Protein AF-A0A965N698-F1 (afdb_monomer_lite)

pLDDT: mean 91.93, std 9.21, range [43.72, 98.62]

Secondary structure (DSSP, 8-state):
--GGGT-HHHHHHHT-HHHHHHHHHHTT-SEEEEEEEE-----TT--------GGGT--BSSS-EEEEE--SS---GGG--EEEETTGGG--TTTT--SSHHHHHHHHHHHHHHTPPEEEE----EEEEEETT-BB-SS--HHHHHHHHHHSTTPPTTSB---TTS-EEEEPPP---

Radius of gyration: 16.91 Å; chains: 1; bounding box: 46×33×42 Å

Structure (mmCIF, N/CA/C/O backbone):
data_AF-A0A965N698-F1
#
_entry.id   AF-A0A965N698-F1
#
loop_
_atom_site.group_PDB
_atom_site.id
_atom_site.type_symbol
_atom_site.label_atom_id
_atom_site.label_alt_id
_atom_site.label_comp_id
_atom_site.label_asym_id
_atom_site.label_entity_id
_atom_site.label_seq_id
_atom_site.pdbx_PDB_ins_code
_atom_site.Cartn_x
_atom_site.Cartn_y
_atom_site.Cartn_z
_atom_site.occupancy
_atom_site.B_iso_or_equiv
_atom_site.auth_seq_id
_atom_site.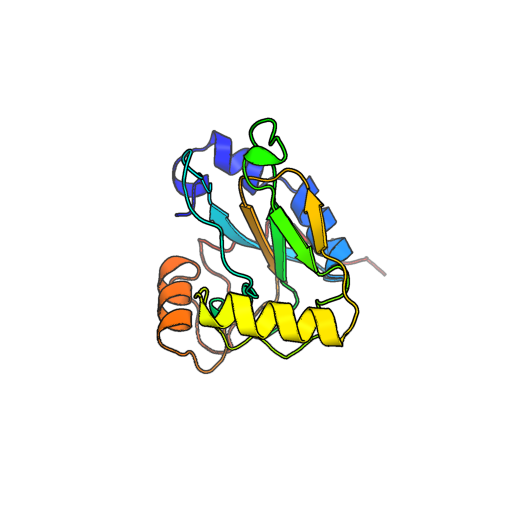auth_comp_id
_atom_site.auth_asym_id
_atom_site.auth_atom_id
_atom_site.pdbx_PDB_model_num
ATOM 1 N N . MET A 1 1 ? -2.919 10.096 -4.585 1.00 85.50 1 MET A N 1
ATOM 2 C CA . MET A 1 1 ? -4.095 10.938 -4.240 1.00 85.50 1 MET A CA 1
ATOM 3 C C . MET A 1 1 ? -5.318 10.039 -4.283 1.00 85.50 1 MET A C 1
ATOM 5 O O . MET A 1 1 ? -5.398 9.278 -5.236 1.00 85.50 1 MET A O 1
ATOM 9 N N . ASN A 1 2 ? -6.240 10.145 -3.320 1.00 94.19 2 ASN A N 1
ATOM 10 C CA . ASN A 1 2 ? -7.499 9.386 -3.307 1.00 94.19 2 ASN A CA 1
ATOM 11 C C . ASN A 1 2 ? -8.440 9.859 -4.418 1.00 94.19 2 ASN A C 1
ATOM 13 O O . ASN A 1 2 ? -9.147 10.853 -4.264 1.00 94.19 2 ASN A O 1
ATOM 17 N N . LEU A 1 3 ? -8.467 9.150 -5.541 1.00 95.31 3 LEU A N 1
ATOM 18 C CA . LEU A 1 3 ? -9.293 9.519 -6.691 1.00 95.31 3 LEU A CA 1
ATOM 19 C C . LEU A 1 3 ? -10.789 9.412 -6.392 1.00 95.31 3 LEU A C 1
ATOM 21 O O . LEU A 1 3 ? -11.587 10.131 -6.999 1.00 95.31 3 LEU A O 1
ATOM 25 N N . TRP A 1 4 ? -11.174 8.554 -5.445 1.00 96.56 4 TRP A N 1
ATOM 26 C CA . TRP A 1 4 ? -12.565 8.422 -5.019 1.00 96.56 4 TRP A CA 1
ATOM 27 C C . TRP A 1 4 ? -13.146 9.734 -4.463 1.00 96.56 4 TRP A C 1
ATOM 29 O O . TRP A 1 4 ? -14.338 9.985 -4.643 1.00 96.56 4 TRP A O 1
ATOM 39 N N . GLU A 1 5 ? -12.319 10.594 -3.851 1.00 96.38 5 GLU A N 1
ATOM 40 C CA . GLU A 1 5 ? -12.741 11.895 -3.304 1.00 96.38 5 GLU A CA 1
ATOM 41 C C . GLU A 1 5 ? -13.015 12.932 -4.407 1.00 96.38 5 GLU A C 1
ATOM 43 O O . GLU A 1 5 ? -13.710 13.920 -4.176 1.00 96.38 5 GLU A O 1
ATOM 48 N N . HIS A 1 6 ? -12.499 12.702 -5.617 1.00 96.62 6 HIS A N 1
ATOM 49 C CA . HIS A 1 6 ? -12.550 13.656 -6.729 1.00 96.62 6 HIS A CA 1
ATOM 50 C C . HIS A 1 6 ? -13.518 13.252 -7.844 1.00 96.62 6 HIS A C 1
ATOM 52 O O . HI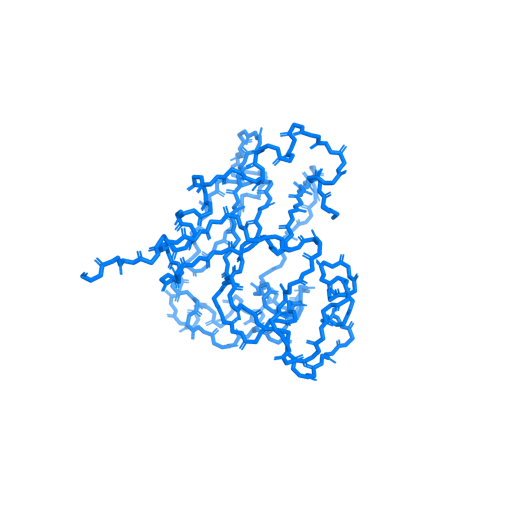S A 1 6 ? -13.810 14.052 -8.731 1.00 96.62 6 HIS A O 1
ATOM 58 N N . SER A 1 7 ? -14.030 12.021 -7.827 1.00 97.06 7 SER A N 1
ATOM 59 C CA . SER A 1 7 ? -14.952 11.534 -8.848 1.00 97.06 7 SER A CA 1
ATOM 60 C C . SER A 1 7 ? -15.960 10.565 -8.258 1.00 97.06 7 SER A C 1
ATOM 62 O O . SER A 1 7 ? -15.614 9.459 -7.853 1.00 97.06 7 SER A O 1
ATOM 64 N N . ALA A 1 8 ? -17.242 10.931 -8.306 1.00 96.31 8 ALA A N 1
ATOM 65 C CA . ALA A 1 8 ? -18.327 10.046 -7.887 1.00 96.31 8 ALA A CA 1
ATOM 66 C C . ALA A 1 8 ? -18.359 8.735 -8.694 1.00 96.31 8 ALA A C 1
ATOM 68 O O . ALA A 1 8 ? -18.771 7.698 -8.178 1.00 96.31 8 ALA A O 1
ATOM 69 N N . PHE A 1 9 ? -17.917 8.764 -9.956 1.00 96.19 9 PHE A N 1
ATOM 70 C CA . PHE A 1 9 ? -17.783 7.559 -10.773 1.00 96.19 9 PHE A CA 1
ATOM 71 C C . PHE A 1 9 ? -16.714 6.617 -10.203 1.00 96.19 9 PHE A C 1
ATOM 73 O O . PHE A 1 9 ? -16.999 5.441 -9.981 1.00 96.19 9 PHE A O 1
ATOM 80 N N . VAL A 1 10 ? -15.523 7.143 -9.894 1.00 95.31 10 VAL A N 1
ATOM 81 C CA . VAL A 1 10 ? -14.445 6.364 -9.261 1.00 95.31 10 VAL A CA 1
ATOM 82 C C . VAL A 1 10 ? -14.857 5.907 -7.864 1.00 95.31 10 VAL A C 1
ATOM 84 O O . VAL A 1 10 ? -14.634 4.753 -7.513 1.00 95.31 10 VAL A O 1
ATOM 87 N N . GLY A 1 11 ? -15.535 6.763 -7.098 1.00 96.38 11 GLY A N 1
ATOM 88 C CA . GLY A 1 11 ? -16.058 6.436 -5.775 1.00 96.38 11 GLY A CA 1
ATOM 89 C C . GLY A 1 11 ? -16.990 5.229 -5.787 1.00 96.38 11 GLY A C 1
ATOM 90 O O . GLY A 1 11 ? -16.800 4.317 -4.990 1.00 96.38 11 GLY A O 1
ATOM 91 N N . ARG A 1 12 ? -17.932 5.139 -6.737 1.00 95.56 12 ARG A N 1
ATOM 92 C CA . ARG A 1 12 ? -18.796 3.948 -6.862 1.00 95.56 12 ARG A CA 1
ATOM 93 C C . ARG A 1 12 ? -18.006 2.662 -7.093 1.00 95.56 12 ARG A C 1
ATOM 95 O O . ARG A 1 12 ? -18.399 1.612 -6.595 1.00 95.56 12 ARG A O 1
ATOM 102 N N . PHE A 1 13 ? -16.919 2.742 -7.855 1.00 94.75 13 PHE A N 1
ATOM 103 C CA . PHE A 1 13 ? -16.062 1.597 -8.131 1.00 94.75 13 PHE A CA 1
ATOM 104 C C . PHE A 1 13 ? -15.225 1.196 -6.907 1.00 94.75 13 PHE A C 1
ATOM 106 O O . PHE A 1 13 ? -15.256 0.038 -6.500 1.00 94.75 13 PHE A O 1
ATOM 113 N N . VAL A 1 14 ? -14.529 2.155 -6.286 1.00 96.38 14 VAL A N 1
ATOM 114 C CA . VAL A 1 14 ? -13.660 1.935 -5.114 1.00 96.38 14 VAL A CA 1
ATOM 115 C C . VAL A 1 14 ? -14.450 1.429 -3.904 1.00 96.38 14 VAL A C 1
ATOM 117 O O . VAL A 1 14 ? -14.000 0.522 -3.206 1.00 96.38 14 VAL A O 1
ATOM 120 N N . MET A 1 15 ? -15.655 1.968 -3.694 1.00 96.50 15 MET A N 1
ATOM 121 C CA . MET A 1 15 ? -16.553 1.582 -2.599 1.00 96.50 15 MET A CA 1
ATOM 122 C C . MET A 1 15 ? -17.366 0.309 -2.907 1.00 96.50 15 MET A C 1
ATOM 124 O O . MET A 1 15 ? -18.224 -0.094 -2.122 1.00 96.50 15 MET A O 1
ATOM 128 N N . GLY A 1 16 ? -17.134 -0.334 -4.056 1.00 96.00 16 GLY A N 1
ATOM 129 C CA . GLY A 1 16 ? -17.818 -1.562 -4.441 1.00 96.00 16 GLY A CA 1
ATOM 130 C C . GLY A 1 16 ? -17.438 -2.746 -3.547 1.00 96.00 16 GLY A C 1
ATOM 131 O O . GLY A 1 16 ? -16.268 -3.090 -3.397 1.00 96.00 16 GLY A O 1
ATOM 132 N N . GLN A 1 17 ? -18.437 -3.450 -3.011 1.00 96.75 17 GLN A N 1
ATOM 133 C CA . GLN A 1 17 ? -18.203 -4.533 -2.045 1.00 96.75 17 GLN A CA 1
ATOM 134 C C . GLN A 1 17 ? -17.627 -5.820 -2.650 1.00 96.75 17 GLN A C 1
ATOM 136 O O . GLN A 1 17 ? -17.131 -6.671 -1.918 1.00 96.75 17 GLN A O 1
ATOM 141 N N . ARG A 1 18 ? -17.683 -6.001 -3.977 1.00 96.88 18 ARG A N 1
ATOM 142 C CA . ARG A 1 18 ? -17.215 -7.240 -4.620 1.00 96.88 18 ARG A CA 1
ATOM 143 C C . ARG A 1 18 ? -15.723 -7.475 -4.383 1.00 96.88 18 ARG A C 1
ATOM 145 O O . ARG A 1 18 ? -15.351 -8.578 -3.998 1.00 96.88 18 ARG A O 1
ATOM 152 N N . LEU A 1 19 ? -14.896 -6.454 -4.614 1.00 96.38 19 LEU A N 1
ATOM 153 C CA . LEU A 1 19 ? -13.450 -6.540 -4.395 1.00 96.38 19 LEU A CA 1
ATOM 154 C C . LEU A 1 19 ? -13.119 -6.551 -2.905 1.00 96.38 19 LEU A C 1
ATOM 156 O O . LEU A 1 19 ? -12.296 -7.353 -2.486 1.00 96.38 19 LEU A O 1
ATOM 160 N N . ALA A 1 20 ? -13.814 -5.740 -2.103 1.00 97.69 20 ALA A N 1
ATOM 161 C CA . ALA A 1 20 ? -13.632 -5.713 -0.654 1.00 97.69 20 ALA A CA 1
ATOM 162 C C . ALA A 1 20 ? -13.922 -7.073 0.007 1.00 97.69 20 ALA A C 1
ATOM 164 O O . ALA A 1 20 ? -13.173 -7.505 0.876 1.00 97.69 20 ALA A O 1
ATOM 165 N N . ARG A 1 21 ? -14.959 -7.794 -0.438 1.00 97.88 21 ARG A N 1
ATOM 166 C CA . ARG A 1 21 ? -15.240 -9.154 0.040 1.00 97.88 21 ARG A CA 1
ATOM 167 C C . ARG A 1 21 ? -14.128 -10.132 -0.336 1.00 97.88 21 ARG A C 1
ATOM 169 O O . ARG A 1 21 ? -13.668 -10.863 0.526 1.00 97.88 21 ARG A O 1
ATOM 176 N N . ILE A 1 22 ? -13.676 -10.117 -1.594 1.00 98.00 22 ILE A N 1
ATOM 177 C CA . ILE A 1 22 ? -12.559 -10.968 -2.042 1.00 98.00 22 ILE A CA 1
ATOM 178 C C . ILE A 1 22 ? -11.299 -10.665 -1.221 1.00 98.00 22 ILE A C 1
ATOM 180 O O . ILE A 1 22 ? -10.634 -11.586 -0.764 1.00 98.00 22 ILE A O 1
ATOM 184 N N . ALA A 1 23 ? -10.999 -9.384 -0.992 1.00 97.94 23 ALA A N 1
ATOM 185 C CA . ALA A 1 23 ? -9.887 -8.952 -0.155 1.00 97.94 23 ALA A CA 1
ATOM 186 C C . ALA A 1 23 ? -10.015 -9.480 1.280 1.00 97.94 23 ALA A C 1
ATOM 188 O O . ALA A 1 23 ? -9.053 -10.024 1.809 1.00 97.94 23 ALA A O 1
ATOM 189 N N . ALA A 1 24 ? -11.196 -9.376 1.892 1.00 98.06 24 ALA A N 1
ATOM 190 C CA . ALA A 1 24 ? -11.432 -9.890 3.237 1.00 98.06 24 ALA A CA 1
ATOM 191 C C . ALA A 1 24 ? -11.306 -11.420 3.325 1.00 98.06 24 ALA A C 1
ATOM 193 O O . ALA A 1 24 ? -10.788 -11.932 4.315 1.00 98.06 24 ALA A O 1
ATOM 194 N N . ASP A 1 25 ? -11.753 -12.144 2.296 1.00 97.94 25 ASP A N 1
ATOM 195 C CA . ASP A 1 25 ? -11.606 -13.597 2.210 1.00 97.94 25 ASP A CA 1
ATOM 196 C C . ASP A 1 25 ? -10.126 -13.998 2.064 1.00 97.94 25 ASP A C 1
ATOM 198 O O . ASP A 1 25 ? -9.664 -14.852 2.813 1.00 97.94 25 ASP A O 1
ATOM 202 N N . LEU A 1 26 ? -9.365 -13.341 1.177 1.00 97.38 26 LEU A N 1
ATOM 203 C CA . LEU A 1 26 ? -7.928 -13.596 0.975 1.00 97.38 26 LEU A CA 1
ATOM 204 C C . LEU A 1 26 ? -7.073 -13.231 2.195 1.00 97.38 26 LEU A C 1
ATOM 206 O O . LEU A 1 26 ? -6.086 -13.901 2.480 1.00 97.38 26 LEU A O 1
ATOM 210 N N . LEU A 1 27 ? -7.442 -12.162 2.902 1.00 97.00 27 LEU A N 1
ATOM 211 C CA . LEU A 1 27 ? -6.785 -11.744 4.139 1.00 97.00 27 LEU A CA 1
ATOM 212 C C . LEU A 1 27 ? -7.236 -12.557 5.356 1.00 97.00 27 LEU A C 1
ATOM 214 O O . LEU A 1 27 ? -6.639 -12.404 6.420 1.00 97.00 27 LEU A O 1
ATOM 218 N N . GLU A 1 28 ? -8.271 -13.390 5.220 1.00 96.94 28 GLU A N 1
ATOM 219 C CA . GLU A 1 28 ? -8.882 -14.170 6.304 1.00 96.94 28 GLU A CA 1
ATOM 220 C C . GLU A 1 28 ? -9.394 -13.307 7.474 1.00 96.94 28 GLU A C 1
ATOM 222 O O . GLU A 1 28 ? -9.423 -13.729 8.629 1.00 96.94 28 GLU A O 1
ATOM 227 N N . VAL A 1 29 ? -9.847 -12.087 7.179 1.00 97.50 29 VAL A N 1
ATOM 228 C CA . VAL A 1 29 ? -10.362 -11.129 8.172 1.00 97.50 29 VAL A CA 1
ATOM 229 C C . VAL A 1 29 ? -11.884 -11.044 8.120 1.00 97.50 29 VAL A C 1
ATOM 231 O O . VAL A 1 29 ? -12.529 -11.493 7.170 1.00 97.50 29 VAL A O 1
ATOM 234 N N . ARG A 1 30 ? -12.508 -10.478 9.159 1.00 97.00 30 ARG A N 1
ATOM 235 C CA . ARG A 1 30 ? -13.978 -10.341 9.226 1.00 97.00 30 ARG A CA 1
ATOM 236 C C . ARG A 1 30 ? -14.513 -9.197 8.373 1.00 97.00 30 ARG A C 1
ATOM 238 O O . ARG A 1 30 ? -15.697 -9.192 8.052 1.00 97.00 30 ARG A O 1
ATOM 245 N N . GLY A 1 31 ? -13.670 -8.238 8.025 1.00 98.06 31 GLY A N 1
ATOM 246 C CA . GLY A 1 31 ? -14.032 -7.095 7.211 1.00 98.06 31 GLY A CA 1
ATOM 247 C C . GLY A 1 31 ? -12.800 -6.307 6.814 1.00 98.06 31 GLY A C 1
ATOM 248 O O . GLY A 1 31 ? -11.730 -6.485 7.388 1.00 98.06 31 GLY A O 1
ATOM 249 N N . VAL A 1 32 ? -12.967 -5.435 5.831 1.00 98.62 32 VAL A N 1
ATOM 250 C CA . VAL A 1 32 ? -11.906 -4.552 5.358 1.00 98.62 32 VAL A CA 1
ATOM 251 C C . VAL A 1 32 ? -12.401 -3.121 5.239 1.00 98.62 32 VAL A C 1
ATOM 253 O O . VAL A 1 32 ? -13.562 -2.852 4.903 1.00 98.62 32 VAL A O 1
ATOM 256 N N . ARG A 1 33 ? -11.481 -2.193 5.474 1.00 98.00 33 ARG A N 1
ATOM 257 C CA . ARG A 1 33 ? -11.633 -0.766 5.198 1.00 98.00 33 ARG A CA 1
ATOM 258 C C . ARG A 1 33 ? -10.719 -0.350 4.052 1.00 98.00 33 ARG A C 1
ATOM 260 O O . ARG A 1 33 ? -9.731 -1.018 3.747 1.00 98.00 33 ARG A O 1
ATOM 267 N N . LEU A 1 34 ? -11.058 0.761 3.410 1.00 98.38 34 LEU A N 1
ATOM 268 C CA . LEU A 1 34 ? -10.180 1.385 2.424 1.00 98.38 34 LEU A CA 1
ATOM 269 C C . LEU A 1 34 ? -8.951 1.970 3.138 1.00 98.38 34 LEU A C 1
ATOM 271 O O . LEU A 1 34 ? -9.099 2.737 4.086 1.00 98.38 34 LEU A O 1
ATOM 275 N N . TYR A 1 35 ? -7.745 1.646 2.679 1.00 97.94 35 TYR A N 1
ATOM 276 C CA . TYR A 1 35 ? -6.540 2.373 3.078 1.00 97.94 35 TYR A CA 1
ATOM 277 C C . TYR A 1 35 ? -6.372 3.613 2.192 1.00 97.94 35 TYR A C 1
ATOM 279 O O . TYR A 1 35 ? -6.523 4.735 2.668 1.00 97.94 35 TYR A O 1
ATOM 287 N N . HIS A 1 36 ? -6.180 3.422 0.886 1.00 96.19 36 HIS A N 1
ATOM 288 C CA . HIS A 1 36 ? -6.282 4.490 -0.108 1.00 96.19 36 HIS A CA 1
ATOM 289 C C . HIS A 1 36 ? -6.494 3.911 -1.514 1.00 96.19 36 HIS A C 1
ATOM 291 O O . HIS A 1 36 ? -6.383 2.702 -1.740 1.00 96.19 36 HIS A O 1
ATOM 297 N N . ASP A 1 37 ? -6.787 4.778 -2.482 1.00 96.38 37 ASP A N 1
ATOM 298 C CA . ASP A 1 37 ? -6.811 4.423 -3.901 1.00 96.38 37 ASP A CA 1
ATOM 299 C C . ASP A 1 37 ? -5.938 5.381 -4.718 1.00 96.38 37 ASP A C 1
ATOM 301 O O . ASP A 1 37 ? -5.747 6.535 -4.335 1.00 96.38 37 ASP A O 1
ATOM 305 N N . GLN A 1 38 ? -5.372 4.903 -5.826 1.00 92.69 38 GLN A N 1
ATOM 306 C CA . GLN A 1 38 ? -4.647 5.755 -6.770 1.00 92.69 38 GLN A CA 1
ATOM 307 C C . GLN A 1 38 ? -4.635 5.163 -8.182 1.00 92.69 38 GLN A C 1
ATOM 309 O O . GLN A 1 38 ? -4.816 3.960 -8.385 1.00 92.69 38 GLN A O 1
ATOM 314 N N . SER A 1 39 ? -4.397 6.025 -9.168 1.00 89.81 39 SER A N 1
ATOM 315 C CA . SER A 1 39 ? -3.995 5.608 -10.510 1.00 89.81 39 SER A CA 1
ATOM 316 C C . SER A 1 39 ? -2.507 5.848 -10.668 1.00 89.81 39 SER A C 1
ATOM 318 O O . SER A 1 39 ? -1.989 6.879 -10.243 1.00 89.81 39 SER A O 1
ATOM 320 N N . LEU A 1 40 ? -1.846 4.888 -11.297 1.00 87.19 40 LEU A N 1
ATOM 321 C CA . LEU A 1 40 ? -0.432 4.938 -11.615 1.00 87.19 40 LEU A CA 1
ATOM 322 C C . LEU A 1 40 ? -0.307 4.878 -13.130 1.00 87.19 40 LEU A C 1
ATOM 324 O O . LEU A 1 40 ? -0.977 4.068 -13.772 1.00 87.19 40 LEU A O 1
ATOM 328 N N . TYR A 1 41 ? 0.515 5.767 -13.672 1.00 82.94 41 TYR A N 1
ATOM 329 C CA . TYR A 1 41 ? 0.770 5.899 -15.098 1.00 82.94 41 TYR A CA 1
ATOM 330 C C . TYR A 1 41 ? 2.271 5.790 -15.313 1.00 82.94 41 TYR A C 1
ATOM 332 O O . TYR A 1 41 ? 3.051 6.375 -14.560 1.00 82.94 41 TYR A O 1
ATOM 340 N N . LYS A 1 42 ? 2.662 5.025 -16.328 1.00 79.44 42 LYS A N 1
ATOM 341 C CA . LYS A 1 42 ? 4.051 4.869 -16.732 1.00 79.44 42 LYS A CA 1
ATOM 342 C C . LYS A 1 42 ? 4.174 5.335 -18.171 1.00 79.44 42 LYS A C 1
ATOM 344 O O . LYS A 1 42 ? 3.590 4.731 -19.066 1.00 79.44 42 LYS A O 1
ATOM 349 N N . GLU A 1 43 ? 4.900 6.426 -18.367 1.00 80.44 43 GLU A N 1
ATOM 350 C CA . GLU A 1 43 ? 5.151 6.954 -19.704 1.00 80.44 43 GLU A CA 1
ATOM 351 C C . GLU A 1 43 ? 6.120 6.046 -20.478 1.00 80.44 43 GLU A C 1
ATOM 353 O O . GLU A 1 43 ? 6.971 5.385 -19.863 1.00 80.44 43 GLU A O 1
ATOM 358 N N . PRO A 1 44 ? 6.038 6.015 -21.821 1.00 78.31 44 PRO A N 1
ATOM 359 C CA . PRO A 1 44 ? 7.030 5.343 -22.650 1.00 78.31 44 PRO A CA 1
ATOM 360 C C . PRO A 1 44 ? 8.453 5.800 -22.302 1.00 78.31 44 PRO A C 1
ATOM 362 O O . PRO A 1 44 ? 8.728 6.994 -22.203 1.00 78.31 44 PRO A O 1
ATOM 365 N N . GLY A 1 45 ? 9.365 4.846 -22.105 1.00 77.69 45 GLY A N 1
ATOM 366 C CA . GLY A 1 45 ? 10.742 5.130 -21.682 1.00 77.69 45 GLY A CA 1
ATOM 367 C C . GLY A 1 45 ? 10.916 5.395 -20.180 1.00 77.69 45 GLY A C 1
ATOM 368 O O . GLY A 1 45 ? 12.043 5.594 -19.732 1.00 77.69 45 GLY A O 1
ATOM 369 N N . GLY A 1 46 ? 9.841 5.355 -19.385 1.00 74.88 46 GLY A N 1
ATOM 370 C CA . GLY A 1 46 ? 9.936 5.329 -17.929 1.00 74.88 46 GLY A CA 1
ATOM 371 C C . GLY A 1 46 ? 10.682 4.077 -17.456 1.00 74.88 46 GLY A C 1
ATOM 372 O O . GLY A 1 46 ? 10.370 2.964 -17.887 1.00 74.88 46 GLY A O 1
ATOM 373 N N . GLY A 1 47 ? 11.668 4.257 -16.573 1.00 82.81 47 GLY A N 1
ATOM 374 C CA . GLY A 1 47 ? 12.460 3.166 -15.997 1.00 82.81 47 GLY A CA 1
ATOM 375 C C . GLY A 1 47 ? 11.618 2.146 -15.222 1.00 82.81 47 GLY A C 1
ATOM 376 O O . GLY A 1 47 ? 10.399 2.263 -15.103 1.00 82.81 47 GLY A O 1
ATOM 377 N N . ILE A 1 48 ? 12.248 1.097 -14.700 1.00 87.44 48 ILE A N 1
ATOM 378 C CA . ILE A 1 48 ? 11.541 0.116 -13.865 1.00 87.44 48 ILE A CA 1
ATOM 379 C C . ILE A 1 48 ? 11.029 0.757 -12.567 1.00 87.44 48 ILE A C 1
ATOM 381 O O . ILE A 1 48 ? 11.529 1.794 -12.137 1.00 87.44 48 ILE A O 1
ATOM 385 N N . THR A 1 49 ? 10.049 0.119 -11.931 1.00 90.44 49 THR A N 1
ATOM 386 C CA . THR A 1 49 ? 9.797 0.332 -10.504 1.00 90.44 49 THR A CA 1
ATOM 387 C C . THR A 1 49 ? 10.654 -0.690 -9.756 1.00 90.44 49 THR A C 1
ATOM 389 O O . THR A 1 49 ? 10.377 -1.878 -9.913 1.00 90.44 49 THR A O 1
ATOM 392 N N . PRO A 1 50 ? 11.693 -0.268 -9.006 1.00 94.69 50 PRO A N 1
ATOM 393 C CA . PRO A 1 50 ? 12.554 -1.177 -8.251 1.00 94.69 50 PRO A CA 1
ATOM 394 C C . PRO A 1 50 ? 11.786 -2.153 -7.362 1.00 94.69 50 PRO A C 1
ATOM 396 O O . PRO A 1 50 ? 10.733 -1.800 -6.821 1.00 94.69 50 PRO A O 1
ATOM 399 N N . ALA A 1 51 ? 12.339 -3.346 -7.146 1.00 95.56 51 ALA A N 1
ATOM 400 C CA . ALA A 1 51 ? 11.824 -4.314 -6.188 1.00 95.56 51 ALA A CA 1
ATOM 401 C C . ALA A 1 51 ? 11.666 -3.673 -4.798 1.00 95.56 51 ALA A C 1
ATOM 403 O O . ALA A 1 51 ? 12.558 -2.973 -4.308 1.00 95.56 51 ALA A O 1
ATOM 404 N N . HIS A 1 52 ? 10.513 -3.898 -4.171 1.00 96.19 52 HIS A N 1
ATOM 405 C CA . HIS A 1 52 ? 10.156 -3.344 -2.866 1.00 96.19 52 HIS A CA 1
ATOM 406 C C . HIS A 1 52 ? 9.045 -4.168 -2.207 1.00 96.19 52 HIS A C 1
ATOM 408 O O . HIS A 1 52 ? 8.433 -5.035 -2.832 1.00 96.19 52 HIS A O 1
ATOM 414 N N . ALA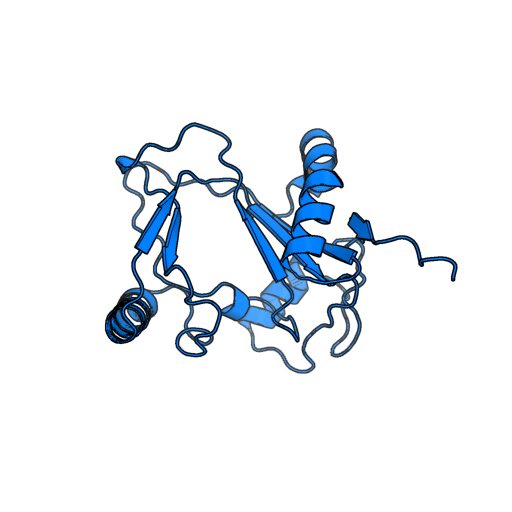 A 1 53 ? 8.778 -3.866 -0.938 1.00 95.06 53 ALA A N 1
ATOM 415 C CA . ALA A 1 53 ? 7.569 -4.279 -0.241 1.00 95.06 53 ALA A CA 1
ATOM 416 C C . ALA A 1 53 ? 6.832 -3.025 0.242 1.00 95.06 53 ALA A C 1
ATOM 418 O O . ALA A 1 53 ? 7.422 -2.203 0.945 1.00 95.06 53 ALA A O 1
ATOM 419 N N . ASP A 1 54 ? 5.549 -2.897 -0.101 1.00 93.94 54 ASP A N 1
ATOM 420 C CA . ASP A 1 54 ? 4.759 -1.693 0.195 1.00 93.94 54 ASP A CA 1
ATOM 421 C C . ASP A 1 54 ? 4.756 -1.315 1.691 1.00 93.94 54 ASP A C 1
ATOM 423 O O . ASP A 1 54 ? 4.739 -0.134 2.041 1.00 93.94 54 ASP A O 1
ATOM 427 N N . GLN A 1 55 ? 4.843 -2.309 2.587 1.00 92.06 55 GLN A N 1
ATOM 428 C CA . GLN A 1 55 ? 4.828 -2.110 4.042 1.00 92.06 55 GLN A CA 1
ATOM 429 C C . GLN A 1 55 ? 5.915 -1.146 4.543 1.00 92.06 55 GLN A C 1
ATOM 431 O O . GLN A 1 55 ? 5.740 -0.540 5.597 1.00 92.06 55 GLN A O 1
ATOM 436 N N . TYR A 1 56 ? 7.013 -0.965 3.801 1.00 93.56 56 TYR A N 1
ATOM 437 C CA . TYR A 1 56 ? 8.033 0.025 4.150 1.00 93.56 56 TYR A CA 1
ATOM 438 C C . TYR A 1 56 ? 7.436 1.423 4.404 1.00 93.56 56 TYR A C 1
ATOM 440 O O . TYR A 1 56 ? 7.876 2.141 5.305 1.00 93.56 56 TYR A O 1
ATOM 448 N N . TYR A 1 57 ? 6.414 1.788 3.625 1.00 94.56 57 TYR A N 1
ATOM 449 C CA . TYR A 1 57 ? 5.754 3.091 3.677 1.00 94.56 57 TYR A CA 1
ATOM 450 C C . TYR A 1 57 ? 4.579 3.119 4.656 1.00 94.56 57 TYR A C 1
ATOM 452 O O . TYR A 1 57 ? 4.316 4.136 5.297 1.00 94.56 57 TYR A O 1
ATOM 460 N N . TRP A 1 58 ? 3.875 1.999 4.797 1.00 95.44 58 TRP A N 1
ATOM 461 C CA . TRP A 1 58 ? 2.591 1.974 5.481 1.00 95.44 58 TRP A CA 1
ATOM 462 C C . TRP A 1 58 ? 2.729 2.005 7.016 1.00 95.44 58 TRP A C 1
ATOM 464 O O . TRP A 1 58 ? 3.468 1.204 7.590 1.00 95.44 58 TRP A O 1
ATOM 474 N N . PRO A 1 59 ? 1.974 2.867 7.724 1.00 96.31 59 PRO A N 1
ATOM 475 C CA . PRO A 1 59 ? 2.024 2.997 9.181 1.00 96.31 59 PRO A CA 1
ATOM 476 C C . PRO A 1 59 ? 1.132 1.961 9.903 1.00 96.31 59 PRO A C 1
ATOM 478 O O . PRO A 1 59 ? 0.437 2.296 10.865 1.00 96.31 59 PRO A O 1
ATOM 481 N N . LEU A 1 60 ? 1.094 0.720 9.411 1.00 97.25 60 LEU A N 1
ATOM 482 C CA . LEU A 1 60 ? 0.131 -0.321 9.800 1.00 97.25 60 LEU A CA 1
ATOM 483 C C . LEU A 1 60 ? 0.776 -1.360 10.725 1.00 97.25 60 LEU A C 1
ATOM 485 O O . LEU A 1 60 ? 1.908 -1.781 10.494 1.00 97.25 60 LEU A O 1
ATOM 489 N N . ASP A 1 61 ? 0.065 -1.778 11.773 1.00 95.94 61 ASP A N 1
ATOM 490 C CA . ASP A 1 61 ? 0.618 -2.637 12.830 1.00 95.94 61 ASP A CA 1
ATOM 491 C C . ASP A 1 61 ? 0.546 -4.149 12.548 1.00 95.94 61 ASP A C 1
ATOM 493 O O . ASP A 1 61 ? 1.064 -4.947 13.330 1.00 95.94 61 ASP A O 1
ATOM 497 N N . SER A 1 62 ? -0.043 -4.551 11.421 1.00 95.38 62 SER A N 1
ATOM 498 C CA . SER A 1 62 ? -0.078 -5.941 10.965 1.00 95.38 62 SER A CA 1
ATOM 499 C C . SER A 1 62 ? 0.070 -6.059 9.446 1.00 95.38 62 SER A C 1
ATOM 501 O O . SER A 1 62 ? 0.013 -5.078 8.703 1.00 95.38 62 SER A O 1
ATOM 503 N N . ASP A 1 63 ? 0.247 -7.289 8.971 1.00 93.81 63 ASP A N 1
ATOM 504 C CA . ASP A 1 63 ? 0.338 -7.634 7.552 1.00 93.81 63 ASP A CA 1
ATOM 505 C C . ASP A 1 63 ? -1.028 -7.880 6.890 1.00 93.81 63 ASP A C 1
ATOM 507 O O . ASP A 1 63 ? -1.082 -8.239 5.714 1.00 93.81 63 ASP A O 1
ATOM 511 N N . ARG A 1 64 ? -2.141 -7.656 7.606 1.00 97.12 64 ARG A N 1
ATOM 512 C CA . ARG A 1 64 ? -3.509 -7.839 7.096 1.00 97.12 64 ARG A CA 1
ATOM 513 C C . ARG A 1 64 ? -3.936 -6.678 6.194 1.00 97.12 64 ARG A C 1
ATOM 515 O O . ARG A 1 64 ? -4.887 -5.950 6.476 1.00 97.12 64 ARG A O 1
ATOM 522 N N . THR A 1 65 ? -3.197 -6.513 5.101 1.00 96.75 65 THR A N 1
ATOM 523 C CA . THR A 1 65 ? -3.354 -5.467 4.087 1.00 96.75 65 THR A CA 1
ATOM 524 C C . THR A 1 65 ? -3.134 -6.066 2.702 1.00 96.75 65 THR A C 1
ATOM 526 O O . THR A 1 65 ? -2.268 -6.919 2.522 1.00 96.75 65 THR A O 1
ATOM 529 N N . ILE A 1 66 ? -3.917 -5.641 1.712 1.00 96.31 66 ILE A N 1
ATOM 530 C CA . ILE A 1 66 ? -3.829 -6.152 0.343 1.00 96.31 66 ILE A CA 1
ATOM 531 C C . ILE A 1 66 ? -4.016 -5.033 -0.680 1.00 96.31 66 ILE A C 1
ATOM 533 O O . ILE A 1 66 ? -4.921 -4.203 -0.564 1.00 96.31 66 ILE A O 1
ATOM 537 N N . THR A 1 67 ? -3.180 -5.050 -1.716 1.00 95.06 67 THR A N 1
ATOM 538 C CA . THR A 1 67 ? -3.281 -4.151 -2.869 1.00 95.06 67 THR A CA 1
ATOM 539 C C . THR A 1 67 ? -3.951 -4.879 -4.032 1.00 95.06 67 THR A C 1
ATOM 541 O O . THR A 1 67 ? -3.480 -5.917 -4.490 1.00 95.06 67 THR A O 1
ATOM 544 N N . VAL A 1 68 ? -5.039 -4.314 -4.547 1.00 93.81 68 VAL A N 1
ATOM 545 C CA . VAL A 1 68 ? -5.728 -4.781 -5.754 1.00 93.81 68 VAL A CA 1
ATOM 546 C C . VAL A 1 68 ? -5.277 -3.931 -6.938 1.00 93.81 68 VAL A C 1
ATOM 548 O O . VAL A 1 68 ? -5.566 -2.736 -6.970 1.00 93.81 68 VAL A O 1
ATOM 551 N N . TRP A 1 69 ? -4.609 -4.547 -7.914 1.00 91.44 69 TRP A N 1
ATOM 552 C CA . TRP A 1 69 ? -4.193 -3.925 -9.177 1.00 91.44 69 TRP A CA 1
ATOM 553 C C . TRP A 1 69 ? -5.185 -4.260 -10.302 1.00 91.44 69 TRP A C 1
ATOM 555 O O . TRP A 1 69 ? -5.504 -5.428 -10.514 1.00 91.44 69 TRP A O 1
ATOM 565 N N . ILE A 1 70 ? -5.711 -3.252 -11.009 1.00 90.19 70 ILE A N 1
ATOM 566 C CA . ILE A 1 70 ? -6.835 -3.381 -11.959 1.00 90.19 70 ILE A CA 1
ATOM 567 C C . ILE A 1 70 ? -6.558 -2.648 -13.282 1.00 90.19 70 ILE A C 1
ATOM 569 O O . ILE A 1 70 ? -6.907 -1.466 -13.415 1.00 90.19 70 ILE A O 1
ATOM 573 N N . PRO A 1 71 ? -5.946 -3.308 -14.279 1.00 87.88 71 PRO A N 1
ATOM 574 C CA . PRO A 1 71 ? -5.546 -2.644 -15.513 1.00 87.88 71 PRO A CA 1
ATOM 575 C C . PRO A 1 71 ? -6.720 -1.910 -16.177 1.00 87.88 71 PRO A C 1
ATOM 577 O O . PRO A 1 71 ? -7.746 -2.505 -16.497 1.00 87.88 71 PRO A O 1
ATOM 580 N N . LEU A 1 72 ? -6.560 -0.599 -16.383 1.00 87.31 72 LEU A N 1
ATOM 581 C CA . LEU A 1 72 ? -7.541 0.261 -17.060 1.00 87.31 72 LEU A CA 1
ATOM 582 C C . LEU A 1 72 ? -7.429 0.197 -18.591 1.00 87.31 72 LEU A C 1
ATOM 584 O O . LEU A 1 72 ? -8.284 0.720 -19.300 1.00 87.31 72 LEU A O 1
ATOM 588 N N . GLN A 1 73 ? -6.375 -0.444 -19.088 1.00 85.62 73 GLN A N 1
ATOM 589 C CA . GLN A 1 73 ? -6.126 -0.737 -20.493 1.00 85.62 73 GLN A CA 1
ATOM 590 C C . GLN A 1 73 ? -5.361 -2.057 -20.605 1.00 85.62 73 GLN A C 1
ATOM 592 O O . GLN A 1 73 ? -4.820 -2.549 -19.614 1.00 85.62 73 GLN A O 1
ATOM 597 N N . ALA A 1 74 ? -5.273 -2.613 -21.813 1.00 86.50 74 ALA A N 1
ATOM 598 C CA . ALA A 1 74 ? -4.362 -3.721 -22.071 1.00 86.50 74 ALA A CA 1
ATOM 599 C C . ALA A 1 74 ? -2.911 -3.301 -21.769 1.00 86.50 74 ALA A C 1
ATOM 601 O O . ALA A 1 74 ? -2.495 -2.193 -22.113 1.00 86.50 74 ALA A O 1
ATOM 602 N N . VAL A 1 75 ? -2.155 -4.189 -21.122 1.00 84.88 75 VAL A N 1
ATOM 603 C CA . VAL A 1 75 ? -0.753 -3.961 -20.745 1.00 84.88 75 VAL A CA 1
ATOM 604 C C . VAL A 1 75 ? 0.085 -5.029 -21.425 1.00 84.88 75 VAL A C 1
ATOM 606 O O . VAL A 1 75 ? 0.101 -6.181 -20.991 1.00 84.88 75 VAL A O 1
ATOM 609 N N . ALA A 1 76 ? 0.723 -4.655 -22.531 1.00 84.00 76 ALA A N 1
ATOM 610 C CA . ALA A 1 76 ? 1.635 -5.538 -23.243 1.00 84.00 76 ALA A CA 1
ATOM 611 C C . ALA A 1 76 ? 2.946 -5.719 -22.444 1.00 84.00 76 ALA A C 1
ATOM 613 O O . ALA A 1 76 ? 3.279 -4.844 -21.637 1.00 84.00 76 ALA A O 1
ATOM 614 N N . PRO A 1 77 ? 3.699 -6.819 -22.635 1.00 81.12 77 PRO A N 1
ATOM 615 C CA . PRO A 1 77 ? 4.940 -7.077 -21.894 1.00 81.12 77 PRO A CA 1
ATOM 616 C C . PRO A 1 77 ? 5.948 -5.918 -21.935 1.00 81.12 77 PRO A C 1
ATOM 618 O O . PRO A 1 77 ? 6.573 -5.589 -20.930 1.00 81.12 77 PRO A O 1
ATOM 621 N N . GLU A 1 78 ? 6.060 -5.242 -23.074 1.00 81.75 78 GLU A N 1
ATOM 622 C CA . GLU A 1 78 ? 6.933 -4.086 -23.283 1.00 81.75 78 GLU A CA 1
ATOM 623 C C . GLU A 1 78 ? 6.531 -2.843 -22.471 1.00 81.75 78 GLU A C 1
ATOM 625 O O . GLU A 1 78 ? 7.351 -1.950 -22.269 1.00 81.75 78 GLU A O 1
ATOM 630 N N . MET A 1 79 ? 5.294 -2.783 -21.966 1.00 81.25 79 MET A N 1
ATOM 631 C CA . MET A 1 79 ? 4.814 -1.678 -21.127 1.00 81.25 79 MET A CA 1
ATOM 632 C C . MET A 1 79 ? 5.263 -1.800 -19.664 1.00 81.25 79 MET A C 1
ATOM 634 O O . MET A 1 79 ? 4.985 -0.910 -18.861 1.00 81.25 79 MET A O 1
ATOM 638 N N . GLY A 1 80 ? 5.966 -2.881 -19.310 1.00 79.50 80 GLY A N 1
ATOM 639 C CA . GLY A 1 80 ? 6.401 -3.148 -17.944 1.00 79.50 80 GLY A CA 1
ATOM 640 C C . GLY A 1 80 ? 5.226 -3.538 -17.045 1.00 79.50 80 GLY A C 1
ATOM 641 O O . GLY A 1 80 ? 4.870 -2.752 -16.165 1.00 79.50 80 GLY A O 1
ATOM 642 N N . PRO A 1 81 ? 4.608 -4.715 -17.269 1.00 83.25 81 PRO A N 1
ATOM 643 C CA . PRO A 1 81 ? 3.594 -5.258 -16.374 1.00 83.25 81 PRO A CA 1
ATOM 644 C C . PRO A 1 81 ? 4.123 -5.392 -14.944 1.00 83.25 81 PRO A C 1
ATOM 646 O O . PRO A 1 81 ? 5.332 -5.431 -14.705 1.00 83.25 81 PRO A O 1
ATOM 649 N N . LEU A 1 82 ? 3.204 -5.494 -13.989 1.00 86.75 82 LEU A N 1
ATOM 650 C CA . LEU A 1 82 ? 3.574 -5.745 -12.606 1.00 86.75 82 LEU A CA 1
ATOM 651 C C . LEU A 1 82 ? 4.175 -7.145 -12.485 1.00 86.75 82 LEU A C 1
ATOM 653 O O . LEU A 1 82 ? 3.638 -8.101 -13.046 1.00 86.75 82 LEU A O 1
ATOM 657 N N . GLY A 1 83 ? 5.277 -7.245 -11.748 1.00 88.88 83 GLY A N 1
ATOM 658 C CA . GLY A 1 83 ? 5.931 -8.502 -11.411 1.00 88.88 83 GLY A CA 1
ATOM 659 C C . GLY A 1 83 ? 5.926 -8.735 -9.905 1.00 88.88 83 GLY A C 1
ATOM 660 O O . GLY A 1 83 ? 6.089 -7.792 -9.131 1.00 88.88 83 GLY A O 1
ATOM 661 N N . PHE A 1 84 ? 5.773 -9.990 -9.494 1.00 91.88 84 PHE A N 1
ATOM 662 C CA . PHE A 1 84 ? 5.855 -10.414 -8.101 1.00 91.88 84 PHE A CA 1
ATOM 663 C C . PHE A 1 84 ? 6.786 -11.610 -7.954 1.00 91.88 84 PHE A C 1
ATOM 665 O O . PHE A 1 84 ? 6.817 -12.492 -8.808 1.00 91.88 84 PHE A O 1
ATOM 672 N N . TYR A 1 85 ? 7.475 -11.695 -6.821 1.00 94.00 85 TYR A N 1
ATOM 673 C CA . TYR A 1 85 ? 8.131 -12.928 -6.401 1.00 94.00 85 TYR A CA 1
ATOM 674 C C . TYR A 1 85 ? 7.089 -13.838 -5.740 1.00 94.00 85 TYR A C 1
ATOM 676 O O . TYR A 1 85 ? 6.717 -13.640 -4.583 1.00 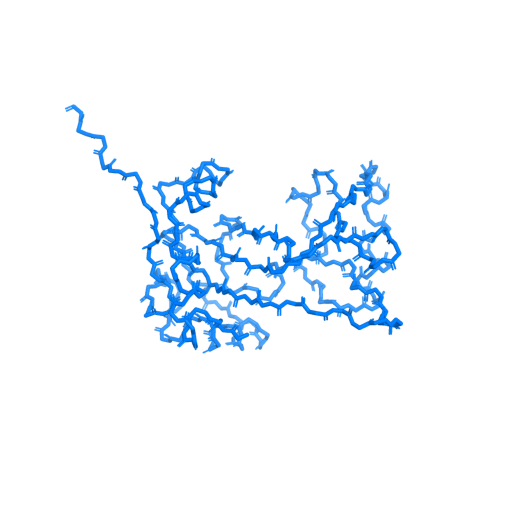94.00 85 TYR A O 1
ATOM 684 N N . ALA A 1 86 ? 6.560 -14.810 -6.483 1.00 91.06 86 ALA A N 1
ATOM 685 C CA . ALA A 1 86 ? 5.461 -15.645 -6.000 1.00 91.06 86 ALA A CA 1
ATOM 686 C C . ALA A 1 86 ? 5.868 -16.416 -4.728 1.00 91.06 86 ALA A C 1
ATOM 688 O O . ALA A 1 86 ? 6.844 -17.162 -4.734 1.00 91.06 86 ALA A O 1
ATOM 689 N N . GLY A 1 87 ? 5.119 -16.243 -3.632 1.00 91.38 87 GLY A N 1
ATOM 690 C CA . GLY A 1 87 ? 5.418 -16.870 -2.337 1.00 91.38 87 GLY A CA 1
ATOM 691 C C . GLY A 1 87 ? 6.331 -16.055 -1.410 1.00 91.38 87 GLY A C 1
ATOM 692 O O . GLY A 1 87 ? 6.568 -16.470 -0.274 1.00 91.38 87 GLY A O 1
ATOM 693 N N . SER A 1 88 ? 6.816 -14.882 -1.835 1.00 94.31 88 SER A N 1
ATOM 694 C CA . SER A 1 88 ? 7.749 -14.074 -1.040 1.00 94.31 88 SER A CA 1
ATOM 695 C C . SER A 1 88 ? 7.109 -13.350 0.150 1.00 94.31 88 SER A C 1
ATOM 697 O O . SER A 1 88 ? 7.824 -12.719 0.928 1.00 94.31 88 SER A O 1
ATOM 699 N N . GLN A 1 89 ? 5.786 -13.415 0.337 1.00 92.12 89 GLN A N 1
ATOM 700 C CA . GLN A 1 89 ? 5.087 -12.674 1.392 1.00 92.12 89 GLN A CA 1
ATOM 701 C C . GLN A 1 89 ? 5.542 -13.057 2.807 1.00 92.12 89 GLN A C 1
ATOM 703 O O . GLN A 1 89 ? 5.436 -12.241 3.711 1.00 92.12 89 GLN A O 1
ATOM 708 N N . GLY A 1 90 ? 6.096 -14.255 3.016 1.00 92.12 90 GLY A N 1
ATOM 709 C CA . GLY A 1 90 ? 6.664 -14.665 4.309 1.00 92.12 90 GLY A CA 1
ATOM 710 C C . GLY A 1 90 ? 8.080 -14.138 4.584 1.00 92.12 90 GLY A C 1
ATOM 711 O O . GLY A 1 90 ? 8.611 -14.345 5.672 1.00 92.12 90 GLY A O 1
ATOM 712 N N . VAL A 1 91 ? 8.720 -13.477 3.615 1.00 94.44 91 VAL A N 1
ATOM 713 C CA . VAL A 1 91 ? 10.112 -13.027 3.726 1.00 94.44 91 VAL A CA 1
ATOM 714 C C . VAL A 1 91 ? 10.179 -11.674 4.436 1.00 94.44 91 VAL A C 1
ATOM 716 O O . VAL A 1 91 ? 9.551 -10.696 4.026 1.00 94.44 91 VAL A O 1
ATOM 719 N N . ALA A 1 92 ? 10.974 -11.608 5.506 1.00 94.31 92 ALA A N 1
ATOM 720 C CA . ALA A 1 92 ? 11.189 -10.376 6.267 1.00 94.31 92 ALA A CA 1
ATOM 721 C C . ALA A 1 92 ? 12.212 -9.431 5.609 1.00 94.31 92 ALA A C 1
ATOM 723 O O . ALA A 1 92 ? 12.121 -8.210 5.753 1.00 94.31 92 ALA A O 1
ATOM 724 N N . PHE A 1 93 ? 13.198 -9.983 4.893 1.00 96.06 93 PHE A N 1
ATOM 725 C CA . PHE A 1 93 ? 14.228 -9.192 4.222 1.00 96.06 93 PHE A CA 1
ATOM 726 C C . PHE A 1 93 ? 13.614 -8.247 3.178 1.00 96.06 93 PHE A C 1
ATOM 728 O O . PHE A 1 93 ? 12.730 -8.638 2.422 1.00 96.06 93 PHE A O 1
ATOM 735 N N . GLY A 1 94 ? 14.106 -7.007 3.122 1.00 94.06 94 GLY A N 1
ATOM 736 C CA . GLY A 1 94 ? 13.642 -5.990 2.174 1.00 94.06 94 GLY A CA 1
ATOM 737 C C . GLY A 1 94 ? 12.492 -5.114 2.675 1.00 94.06 94 GLY A C 1
ATOM 738 O O . GLY A 1 94 ? 12.310 -4.023 2.150 1.00 94.06 94 GLY A O 1
ATOM 739 N N . ARG A 1 95 ? 11.784 -5.499 3.746 1.00 92.88 95 ARG A N 1
ATOM 740 C CA . ARG A 1 95 ? 10.671 -4.699 4.305 1.00 92.88 95 ARG A CA 1
ATOM 741 C C . ARG A 1 95 ? 11.095 -3.354 4.911 1.00 92.88 95 ARG A C 1
ATOM 743 O O . ARG A 1 95 ? 10.257 -2.487 5.115 1.00 92.88 95 ARG A O 1
ATOM 750 N N . ASN A 1 96 ? 12.394 -3.173 5.153 1.00 92.56 96 ASN A N 1
ATOM 751 C CA . ASN A 1 96 ? 12.995 -1.928 5.640 1.00 92.56 96 ASN A CA 1
ATOM 752 C C . ASN A 1 96 ? 13.753 -1.156 4.540 1.00 92.56 96 ASN A C 1
ATOM 754 O O . ASN A 1 96 ? 14.510 -0.241 4.859 1.00 92.56 96 ASN A O 1
ATOM 758 N N . LEU A 1 97 ? 13.605 -1.543 3.268 1.00 95.38 97 LEU A N 1
ATOM 759 C CA . LEU A 1 97 ? 14.248 -0.884 2.131 1.00 95.38 97 LEU A CA 1
ATOM 760 C C . LEU A 1 97 ? 13.201 -0.131 1.308 1.00 95.38 97 LEU A C 1
ATOM 762 O O . LEU A 1 97 ? 12.245 -0.726 0.814 1.00 95.38 97 LEU A O 1
ATOM 766 N N . GLY A 1 98 ? 13.412 1.173 1.145 1.00 95.19 98 GLY A N 1
ATOM 767 C CA . GLY A 1 98 ? 12.619 1.989 0.233 1.00 95.19 98 GLY A CA 1
ATOM 768 C C . GLY A 1 98 ? 13.005 1.750 -1.224 1.00 95.19 98 GLY A C 1
ATOM 769 O O . GLY A 1 98 ? 14.140 1.372 -1.518 1.00 95.19 98 GLY A O 1
ATOM 770 N N . ILE A 1 99 ? 12.061 2.018 -2.127 1.00 95.81 99 ILE A N 1
ATOM 771 C CA . ILE A 1 99 ? 12.228 1.918 -3.582 1.00 95.81 99 ILE A CA 1
ATOM 772 C C . ILE A 1 99 ? 13.476 2.695 -4.017 1.00 95.81 99 ILE A C 1
ATOM 774 O O . ILE A 1 99 ? 13.534 3.919 -3.897 1.00 95.81 99 ILE A O 1
ATOM 778 N N . SER A 1 100 ? 14.482 1.971 -4.500 1.00 96.38 100 SER A N 1
ATOM 779 C CA . SER A 1 100 ? 15.780 2.513 -4.906 1.00 96.38 100 SER A CA 1
ATOM 780 C C . SER A 1 100 ? 16.567 1.486 -5.723 1.00 96.38 100 SER A C 1
ATOM 782 O O . SER A 1 100 ? 16.245 0.299 -5.712 1.00 96.38 100 SER A O 1
ATOM 784 N N . ASP A 1 101 ? 17.652 1.911 -6.371 1.00 96.88 101 ASP A N 1
ATOM 785 C CA . ASP A 1 101 ? 18.588 0.981 -7.024 1.00 96.88 101 ASP A CA 1
ATOM 786 C C . ASP A 1 101 ? 19.153 -0.048 -6.026 1.00 96.88 101 ASP A C 1
ATOM 788 O O . ASP A 1 101 ? 19.383 -1.209 -6.361 1.00 96.88 101 ASP A O 1
ATOM 792 N N . GLU A 1 102 ? 19.331 0.354 -4.763 1.00 97.31 102 GLU A N 1
ATOM 793 C CA . GLU A 1 102 ? 19.758 -0.542 -3.689 1.00 97.31 102 GLU A CA 1
ATOM 794 C C . GLU A 1 102 ? 18.702 -1.612 -3.380 1.00 97.31 102 GLU A C 1
ATOM 796 O O . GLU A 1 102 ? 19.058 -2.781 -3.195 1.00 97.31 102 GLU A O 1
ATOM 801 N N . SER A 1 103 ? 17.418 -1.237 -3.314 1.00 97.25 103 SER A N 1
ATOM 802 C CA . SER A 1 103 ? 16.344 -2.196 -3.049 1.00 97.25 103 SER A CA 1
ATOM 803 C C . SER A 1 103 ? 16.175 -3.173 -4.204 1.00 97.25 103 SER A C 1
ATOM 805 O O . SER A 1 103 ? 16.024 -4.363 -3.936 1.00 97.25 103 SER A O 1
ATOM 807 N N . GLU A 1 104 ? 16.302 -2.709 -5.453 1.00 96.81 104 GLU A N 1
ATOM 808 C CA . GLU A 1 104 ? 16.313 -3.577 -6.635 1.00 96.81 104 GLU A CA 1
ATOM 809 C C . GLU A 1 104 ? 17.372 -4.669 -6.490 1.00 96.81 104 GLU A C 1
ATOM 811 O O . GLU A 1 104 ? 17.047 -5.852 -6.479 1.00 96.81 104 GLU A O 1
ATOM 816 N N . VAL A 1 105 ? 18.634 -4.285 -6.287 1.00 97.31 105 VAL A N 1
ATOM 817 C CA . VAL A 1 105 ? 19.737 -5.250 -6.201 1.00 97.31 105 VAL A CA 1
ATOM 818 C C . VAL A 1 105 ? 19.552 -6.193 -5.012 1.00 97.31 105 VAL A C 1
ATOM 820 O O . VAL A 1 105 ? 19.563 -7.415 -5.166 1.00 97.31 105 VAL A O 1
ATOM 823 N N . LYS A 1 106 ? 19.358 -5.647 -3.807 1.00 97.88 106 LYS A N 1
ATOM 824 C CA . LYS A 1 106 ? 19.365 -6.449 -2.578 1.00 97.88 106 LYS A CA 1
ATOM 825 C C . LYS A 1 106 ? 18.172 -7.390 -2.487 1.00 97.88 106 LYS A C 1
ATOM 827 O O . LYS A 1 106 ? 18.335 -8.536 -2.061 1.00 97.88 106 LYS A O 1
ATOM 832 N N . ILE A 1 107 ? 16.976 -6.917 -2.836 1.00 97.25 107 ILE A N 1
ATOM 833 C CA . ILE A 1 107 ? 15.767 -7.738 -2.763 1.00 97.25 107 ILE A CA 1
ATOM 834 C C . ILE A 1 107 ? 15.829 -8.809 -3.843 1.00 97.25 107 ILE A C 1
ATOM 836 O O . ILE A 1 107 ? 15.664 -9.979 -3.504 1.00 97.25 107 ILE A O 1
ATOM 840 N N . SER A 1 108 ? 16.147 -8.456 -5.090 1.00 96.00 108 SER A N 1
ATOM 841 C CA . SER A 1 108 ? 16.213 -9.420 -6.192 1.00 96.00 108 SER A CA 1
ATOM 842 C C . SER A 1 108 ? 17.247 -10.524 -5.930 1.00 96.00 108 SER A C 1
ATOM 844 O O . SER A 1 108 ? 16.933 -11.707 -6.077 1.00 96.00 108 SER A O 1
ATOM 846 N N . GLU A 1 109 ? 18.436 -10.191 -5.410 1.00 96.56 109 GLU A N 1
ATOM 847 C CA . GLU A 1 109 ? 19.415 -11.199 -4.976 1.00 96.56 109 GLU A CA 1
ATOM 848 C C . GLU A 1 109 ? 18.887 -12.099 -3.855 1.00 96.56 109 GLU A C 1
ATOM 850 O O . GLU A 1 109 ? 19.089 -13.316 -3.873 1.00 96.56 109 GLU A O 1
ATOM 855 N N . ASN A 1 110 ? 18.227 -11.516 -2.852 1.00 96.81 110 ASN A N 1
ATOM 856 C CA . ASN A 1 110 ? 17.668 -12.292 -1.756 1.00 96.81 110 ASN A CA 1
ATOM 857 C C . ASN A 1 110 ? 16.574 -13.247 -2.252 1.00 96.81 110 ASN A C 1
ATOM 859 O O . ASN A 1 110 ? 16.556 -14.405 -1.838 1.00 96.81 110 ASN A O 1
ATOM 863 N N . MET A 1 111 ? 15.695 -12.799 -3.150 1.00 96.25 111 MET A N 1
ATOM 864 C CA . MET A 1 111 ? 14.634 -13.639 -3.708 1.00 96.25 111 MET A CA 1
ATOM 865 C C . MET A 1 111 ? 15.201 -14.771 -4.564 1.00 96.25 111 MET A C 1
ATOM 867 O O . MET A 1 111 ? 14.771 -15.915 -4.414 1.00 96.25 111 MET A O 1
ATOM 871 N N . ALA A 1 112 ? 16.243 -14.494 -5.355 1.00 94.00 112 ALA A N 1
ATOM 872 C CA . ALA A 1 112 ? 16.964 -15.517 -6.104 1.00 94.00 112 ALA A CA 1
ATOM 873 C C . ALA A 1 112 ? 17.590 -16.581 -5.183 1.00 94.00 112 ALA A C 1
ATOM 875 O O . ALA A 1 112 ? 17.468 -17.774 -5.458 1.00 94.00 112 ALA A O 1
ATOM 876 N N . ARG A 1 113 ? 18.192 -16.185 -4.048 1.00 95.56 113 ARG A N 1
ATOM 877 C CA . ARG A 1 113 ? 18.738 -17.133 -3.050 1.00 95.56 113 ARG A CA 1
ATOM 878 C C . ARG A 1 113 ? 17.669 -18.041 -2.435 1.00 95.56 113 ARG A C 1
ATOM 880 O O . ARG A 1 113 ? 17.983 -19.170 -2.074 1.00 95.56 113 ARG A O 1
ATOM 887 N N . HIS A 1 114 ? 16.430 -17.563 -2.320 1.00 93.50 114 HIS A N 1
ATOM 888 C CA . HIS A 1 114 ? 15.296 -18.355 -1.830 1.00 93.50 114 HIS A CA 1
ATOM 889 C C . HIS A 1 114 ? 14.624 -19.194 -2.932 1.00 93.50 114 HIS A C 1
ATOM 891 O O . HIS A 1 114 ? 13.746 -19.997 -2.629 1.00 93.50 114 HIS A O 1
ATOM 897 N N . GLY A 1 115 ? 15.030 -19.033 -4.196 1.00 93.44 115 GLY A N 1
ATOM 898 C CA . GLY A 1 115 ? 14.462 -19.762 -5.328 1.00 93.44 115 GLY A CA 1
ATOM 899 C C . GLY A 1 115 ? 13.089 -19.258 -5.778 1.00 93.44 115 GLY A C 1
ATOM 900 O O . GLY A 1 115 ? 12.369 -19.996 -6.449 1.00 93.44 115 GLY A O 1
ATOM 901 N N . PHE A 1 116 ? 12.704 -18.027 -5.425 1.00 92.69 116 PHE A N 1
ATOM 902 C CA . PHE A 1 116 ? 11.449 -17.452 -5.907 1.00 92.69 116 PHE A CA 1
ATOM 903 C C . PHE A 1 116 ? 11.562 -17.046 -7.378 1.00 92.69 116 PHE A C 1
ATOM 905 O O . PHE A 1 116 ? 12.505 -16.362 -7.777 1.00 92.69 116 PHE A O 1
ATOM 912 N N . ALA A 1 117 ? 10.568 -17.435 -8.175 1.00 85.12 117 ALA A N 1
ATOM 913 C CA . ALA A 1 117 ? 10.420 -16.976 -9.549 1.00 85.12 117 ALA A CA 1
ATOM 914 C C . ALA A 1 117 ? 9.646 -15.652 -9.596 1.00 85.12 117 ALA A C 1
ATOM 916 O O . ALA A 1 117 ? 8.752 -15.418 -8.777 1.00 85.12 117 ALA A O 1
ATOM 917 N N . ILE A 1 118 ? 9.974 -14.812 -10.580 1.00 85.94 118 ILE A N 1
ATOM 918 C CA . ILE A 1 118 ? 9.145 -13.658 -10.929 1.00 85.94 118 ILE A CA 1
ATOM 919 C C . ILE A 1 118 ? 7.964 -14.154 -11.761 1.00 85.94 118 ILE A C 1
ATOM 921 O O . ILE A 1 118 ? 8.156 -14.777 -12.805 1.00 85.94 118 ILE A O 1
ATOM 925 N N . ASP A 1 119 ? 6.761 -13.835 -11.305 1.00 81.75 119 ASP A N 1
ATOM 926 C CA . ASP A 1 119 ? 5.521 -13.955 -12.062 1.00 81.75 119 ASP A CA 1
ATOM 927 C C . ASP A 1 119 ? 5.066 -12.554 -12.485 1.00 81.75 119 ASP A C 1
ATOM 929 O O . ASP A 1 119 ? 4.990 -11.651 -11.649 1.00 81.75 119 ASP A O 1
ATOM 933 N N . ALA A 1 120 ? 4.815 -12.353 -13.779 1.00 76.81 120 ALA A N 1
ATOM 934 C CA . ALA A 1 120 ? 4.490 -11.052 -14.355 1.00 76.81 120 ALA A CA 1
ATOM 935 C C . ALA A 1 120 ? 3.110 -11.065 -15.027 1.00 76.81 120 ALA A C 1
ATOM 937 O O . ALA A 1 120 ? 2.807 -11.946 -15.831 1.00 76.81 120 ALA A O 1
ATOM 938 N N . GLY A 1 121 ? 2.290 -10.045 -14.748 1.00 62.38 121 GLY A N 1
ATOM 939 C CA . GLY A 1 121 ? 0.924 -9.926 -15.265 1.00 62.38 121 GLY A CA 1
ATOM 940 C C . GLY A 1 121 ? 0.482 -8.478 -15.538 1.00 62.38 121 GLY A C 1
ATOM 941 O O . GLY A 1 121 ? 1.036 -7.528 -14.980 1.00 62.38 121 GLY A O 1
ATOM 942 N N . PRO A 1 122 ? -0.528 -8.262 -16.403 1.00 58.03 122 PRO A N 1
ATOM 943 C CA . PRO A 1 122 ? -0.975 -6.920 -16.779 1.00 58.03 122 PRO A CA 1
ATOM 944 C C . PRO A 1 122 ? -1.506 -6.154 -15.558 1.00 58.03 122 PRO A C 1
ATOM 946 O O . PRO A 1 122 ? -2.202 -6.724 -14.722 1.00 58.03 122 PRO A O 1
ATOM 949 N N . SER A 1 123 ? -1.197 -4.861 -15.421 1.00 58.84 123 SER A N 1
ATOM 950 C CA . SER A 1 123 ? -1.610 -4.064 -14.250 1.00 58.84 123 SER A CA 1
ATOM 951 C C . SER A 1 123 ? -1.674 -2.569 -14.532 1.00 58.84 123 SER A C 1
ATOM 953 O O . SER A 1 123 ? -0.816 -2.067 -15.237 1.00 58.84 123 SER A O 1
ATOM 955 N N . VAL A 1 124 ? -2.644 -1.868 -13.934 1.00 67.19 124 VAL A N 1
ATOM 956 C CA . VAL A 1 124 ? -2.608 -0.448 -13.487 1.00 67.19 124 VAL A CA 1
ATOM 957 C C . VAL A 1 124 ? -3.861 -0.175 -12.627 1.00 67.19 124 VAL A C 1
ATOM 959 O O . VAL A 1 124 ? -4.557 -1.123 -12.377 1.00 67.19 124 VAL A O 1
ATOM 962 N N . LYS A 1 125 ? -4.121 1.022 -12.077 1.00 74.12 125 LYS A N 1
ATOM 963 C CA . LYS A 1 125 ? -5.036 1.341 -10.935 1.00 74.12 125 LYS A CA 1
ATOM 964 C C . LYS A 1 125 ? -4.907 0.439 -9.696 1.00 74.12 125 LYS A C 1
ATOM 966 O O . LYS A 1 125 ? -5.231 -0.742 -9.728 1.00 74.12 125 LYS A O 1
ATOM 971 N N . THR A 1 126 ? -4.593 1.052 -8.556 1.00 83.19 126 THR A N 1
ATOM 972 C CA . THR A 1 126 ? -4.594 0.372 -7.259 1.00 83.19 126 THR A CA 1
ATOM 973 C C . THR A 1 126 ? -5.771 0.771 -6.377 1.00 83.19 126 THR A C 1
ATOM 975 O O . THR A 1 126 ? -6.231 1.921 -6.364 1.00 83.19 126 THR A O 1
ATOM 978 N N . ILE A 1 127 ? -6.265 -0.208 -5.627 1.00 90.31 127 ILE A N 1
ATOM 979 C CA . ILE A 1 127 ? -7.107 -0.019 -4.447 1.00 90.31 127 ILE A CA 1
ATOM 980 C C . ILE A 1 127 ? -6.459 -0.818 -3.328 1.00 90.31 127 ILE A C 1
ATOM 982 O O . ILE A 1 127 ? -6.179 -1.998 -3.516 1.00 90.31 127 ILE A O 1
ATOM 986 N N . ILE A 1 128 ? -6.224 -0.191 -2.183 1.00 94.19 128 ILE A N 1
ATOM 987 C CA . ILE A 1 128 ? -5.572 -0.846 -1.052 1.00 94.19 128 ILE A CA 1
ATOM 988 C C . ILE A 1 128 ? -6.595 -1.011 0.058 1.00 94.19 128 ILE A C 1
ATOM 990 O O . ILE A 1 128 ? -7.218 -0.039 0.488 1.00 94.19 128 ILE A O 1
ATOM 994 N N . TYR A 1 129 ? -6.776 -2.248 0.502 1.00 97.62 129 TYR A N 1
ATOM 995 C CA . TYR A 1 129 ? -7.640 -2.595 1.620 1.00 97.62 129 TYR A CA 1
ATOM 996 C C . TYR A 1 129 ? -6.790 -3.021 2.810 1.00 97.62 129 TYR A C 1
ATOM 998 O O . TYR A 1 129 ? -5.792 -3.716 2.642 1.00 97.62 129 TYR A O 1
ATOM 1006 N N . MET A 1 130 ? -7.221 -2.651 4.007 1.00 98.00 130 MET A N 1
ATOM 1007 C CA . MET A 1 130 ? -6.664 -3.139 5.270 1.00 98.00 130 MET A CA 1
ATOM 1008 C C . MET A 1 130 ? -7.773 -3.754 6.117 1.00 98.00 130 MET A C 1
ATOM 1010 O O . MET A 1 130 ? -8.952 -3.468 5.883 1.00 98.00 130 MET A O 1
ATOM 1014 N N . ASP A 1 131 ? -7.409 -4.580 7.097 1.00 98.12 131 ASP A N 1
ATOM 1015 C CA . ASP A 1 131 ? -8.345 -5.089 8.104 1.00 98.12 131 ASP A CA 1
ATOM 1016 C C . ASP A 1 131 ? -9.213 -3.946 8.670 1.00 98.12 131 ASP A C 1
ATOM 1018 O O . ASP A 1 131 ? -8.730 -2.847 8.959 1.00 98.12 131 ASP A O 1
ATOM 1022 N N . ALA A 1 132 ? -10.515 -4.188 8.817 1.00 97.69 132 ALA A N 1
ATOM 1023 C CA . ALA A 1 132 ? -11.423 -3.252 9.468 1.00 97.69 132 ALA A CA 1
ATOM 1024 C C . ALA A 1 132 ? -10.960 -2.889 10.893 1.00 97.69 132 ALA A C 1
ATOM 1026 O O . ALA A 1 132 ? -11.176 -1.755 11.320 1.00 97.69 132 ALA A O 1
ATOM 1027 N N . ASP A 1 133 ? -10.271 -3.791 11.588 1.00 97.62 133 ASP A N 1
ATOM 1028 C CA . ASP A 1 133 ? -9.738 -3.574 12.934 1.00 97.62 133 ASP A CA 1
ATOM 1029 C C . ASP A 1 133 ? -8.252 -3.127 12.935 1.00 97.62 133 ASP A C 1
ATOM 1031 O O . ASP A 1 133 ? -7.646 -3.025 14.004 1.00 97.62 133 ASP A O 1
ATOM 1035 N N . MET A 1 134 ? -7.666 -2.820 11.763 1.00 98.25 134 MET A N 1
ATOM 1036 C CA . MET A 1 134 ? -6.269 -2.377 11.606 1.00 98.25 134 MET A CA 1
ATOM 1037 C C . MET A 1 134 ? -5.947 -1.162 12.480 1.00 98.25 134 MET A C 1
ATOM 1039 O O . MET A 1 134 ? -6.715 -0.191 12.504 1.00 98.25 134 MET A O 1
ATOM 1043 N N . ARG A 1 135 ? -4.790 -1.175 13.154 1.00 98.44 135 ARG A N 1
ATOM 1044 C CA . ARG A 1 135 ? -4.360 -0.072 14.019 1.00 98.44 135 ARG A CA 1
ATOM 1045 C C . ARG A 1 135 ? -3.160 0.663 13.451 1.00 98.44 135 ARG A C 1
ATOM 1047 O O . ARG A 1 135 ? -2.349 0.129 12.696 1.00 98.44 135 ARG A O 1
ATOM 1054 N N . LEU A 1 136 ? -3.054 1.928 13.846 1.00 98.19 136 LEU A N 1
ATOM 1055 C CA . LEU A 1 136 ? -1.873 2.727 13.570 1.00 98.19 136 LEU A CA 1
ATOM 1056 C C . LEU A 1 136 ? -0.733 2.241 14.466 1.00 98.19 136 LEU A C 1
ATOM 1058 O O . LEU A 1 136 ? -0.920 2.112 15.680 1.00 98.19 136 LEU A O 1
ATOM 1062 N N . MET A 1 137 ? 0.455 2.037 13.899 1.00 97.12 137 MET A N 1
ATOM 1063 C CA . MET A 1 137 ? 1.637 1.707 14.698 1.00 97.12 137 MET A CA 1
ATOM 1064 C C . MET A 1 137 ? 1.876 2.755 15.808 1.00 97.12 137 MET A C 1
ATOM 1066 O O . MET A 1 137 ? 1.626 3.949 15.608 1.00 97.12 137 MET A O 1
ATOM 1070 N N . PRO A 1 138 ? 2.385 2.343 16.985 1.00 94.56 138 PRO A N 1
ATOM 1071 C CA . PRO A 1 138 ? 2.603 3.250 18.113 1.00 94.56 138 PRO A CA 1
ATOM 1072 C C . PRO A 1 138 ? 3.752 4.246 17.883 1.00 94.56 138 PRO A C 1
ATOM 1074 O O . PRO A 1 138 ? 3.778 5.306 18.503 1.00 94.56 138 PRO A O 1
ATOM 1077 N N . ALA A 1 139 ? 4.697 3.913 17.001 1.00 94.38 139 ALA A N 1
ATOM 1078 C CA . ALA A 1 139 ? 5.815 4.763 16.615 1.00 94.38 139 ALA A CA 1
ATOM 1079 C C . ALA A 1 139 ? 6.026 4.667 15.102 1.00 94.38 139 ALA A C 1
ATOM 1081 O O . ALA A 1 139 ? 6.006 3.569 14.547 1.00 94.38 139 ALA A O 1
ATOM 1082 N N . LEU A 1 140 ? 6.230 5.818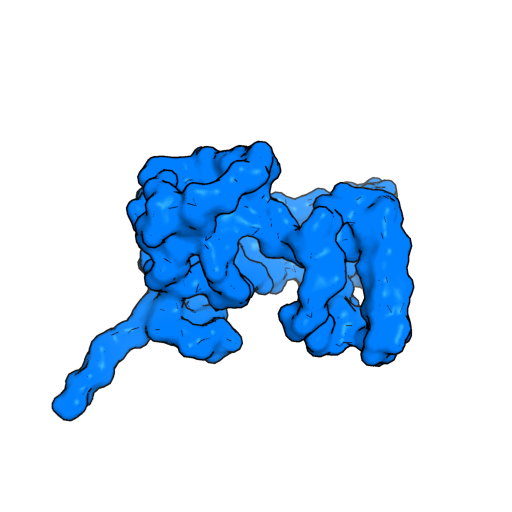 14.462 1.00 95.00 140 LEU A N 1
ATOM 1083 C CA . LEU A 1 140 ? 6.394 5.950 13.016 1.00 95.00 140 LEU A CA 1
ATOM 1084 C C . LEU A 1 140 ? 7.745 6.589 12.710 1.00 95.00 140 LEU A C 1
ATOM 1086 O O . LEU A 1 140 ? 8.167 7.522 13.398 1.00 95.00 140 LEU A O 1
ATOM 1090 N N . ASN A 1 141 ? 8.402 6.129 11.650 1.00 94.25 141 ASN A N 1
ATOM 1091 C CA . ASN A 1 141 ? 9.470 6.909 11.031 1.00 94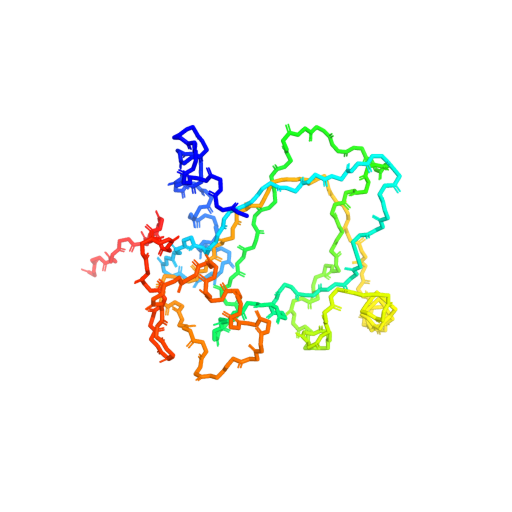.25 141 ASN A CA 1
ATOM 1092 C C . ASN A 1 141 ? 8.876 8.078 10.208 1.00 94.25 141 ASN A C 1
ATOM 1094 O O . ASN A 1 141 ? 7.660 8.184 10.044 1.00 94.25 141 ASN A O 1
ATOM 1098 N N . ALA A 1 142 ? 9.722 8.964 9.676 1.00 95.69 142 ALA A N 1
ATOM 1099 C CA . ALA A 1 142 ? 9.260 10.145 8.936 1.00 95.69 142 ALA A CA 1
ATOM 1100 C C . ALA A 1 142 ? 8.426 9.803 7.684 1.00 95.69 142 ALA A C 1
ATOM 1102 O O . ALA A 1 142 ? 7.482 10.518 7.359 1.00 95.69 142 ALA A O 1
ATOM 1103 N N . ILE A 1 143 ? 8.748 8.700 7.006 1.00 95.00 143 ILE A N 1
ATOM 1104 C CA . ILE A 1 143 ? 8.053 8.243 5.796 1.00 95.00 143 ILE A CA 1
ATOM 1105 C C . ILE A 1 143 ? 6.655 7.736 6.160 1.00 95.00 143 ILE A C 1
ATOM 1107 O O . ILE A 1 143 ? 5.662 8.162 5.580 1.00 95.00 143 ILE A O 1
ATOM 1111 N N . GLN A 1 144 ? 6.565 6.903 7.193 1.00 96.31 144 GLN A N 1
ATOM 1112 C CA . GLN A 1 144 ? 5.298 6.390 7.707 1.00 96.31 144 GLN A CA 1
ATOM 1113 C C . GLN A 1 144 ? 4.419 7.499 8.300 1.00 96.31 144 GLN A C 1
ATOM 1115 O O . GLN A 1 144 ? 3.197 7.463 8.168 1.00 96.31 144 GLN A O 1
ATOM 1120 N N . ALA A 1 145 ? 5.024 8.505 8.940 1.00 96.31 145 ALA A N 1
ATOM 1121 C CA . ALA A 1 145 ? 4.308 9.682 9.424 1.00 96.31 145 ALA A CA 1
ATOM 1122 C C . ALA A 1 145 ? 3.698 10.484 8.263 1.00 96.31 145 ALA A C 1
ATOM 1124 O O . ALA A 1 145 ? 2.532 10.870 8.348 1.00 96.31 145 ALA A O 1
ATOM 1125 N N . ASN A 1 146 ? 4.440 10.658 7.163 1.00 95.69 146 ASN A N 1
ATOM 1126 C CA . ASN A 1 146 ? 3.922 11.276 5.943 1.00 95.69 146 ASN A CA 1
ATOM 1127 C C . ASN A 1 146 ? 2.725 10.492 5.373 1.00 95.69 146 ASN A C 1
ATOM 1129 O O . ASN A 1 146 ? 1.685 11.085 5.086 1.00 95.69 146 ASN A O 1
ATOM 1133 N N . ASP A 1 147 ? 2.828 9.164 5.276 1.00 95.38 147 ASP A N 1
ATOM 1134 C CA . ASP A 1 147 ? 1.725 8.318 4.802 1.00 95.38 147 ASP A CA 1
ATOM 1135 C C . ASP A 1 147 ? 0.505 8.377 5.732 1.00 95.38 147 ASP A C 1
ATOM 1137 O O . ASP A 1 147 ? -0.635 8.451 5.265 1.00 95.38 147 ASP A O 1
ATOM 1141 N N . ARG A 1 148 ? 0.715 8.415 7.055 1.00 96.50 148 ARG A N 1
ATOM 1142 C CA . ARG A 1 148 ? -0.365 8.629 8.030 1.00 96.50 148 ARG A CA 1
ATOM 1143 C C . ARG A 1 148 ? -1.068 9.955 7.776 1.00 96.50 148 ARG A C 1
ATOM 1145 O O . ARG A 1 148 ? -2.295 9.978 7.713 1.00 96.50 148 ARG A O 1
ATOM 1152 N N . ASP A 1 149 ? -0.318 11.043 7.633 1.00 96.00 149 ASP A N 1
ATOM 1153 C CA . ASP A 1 149 ? -0.879 12.383 7.426 1.00 96.00 149 ASP A CA 1
ATOM 1154 C C . ASP A 1 149 ? -1.682 12.461 6.118 1.00 96.00 149 ASP A C 1
ATOM 1156 O O . ASP A 1 149 ? -2.730 13.111 6.053 1.00 96.00 149 ASP A O 1
ATOM 1160 N N . GLN A 1 150 ? -1.228 11.755 5.083 1.00 96.06 150 GLN A N 1
ATOM 1161 C CA . GLN A 1 150 ? -1.850 11.773 3.767 1.00 96.06 150 GLN A CA 1
ATOM 1162 C C . GLN A 1 150 ? -3.110 10.892 3.680 1.00 96.06 150 GLN A C 1
ATOM 1164 O O . GLN A 1 150 ? -4.157 11.340 3.178 1.00 96.06 150 GLN A O 1
ATOM 1169 N N . TRP A 1 151 ? -3.016 9.649 4.163 1.00 96.69 151 TRP A N 1
ATOM 1170 C CA . TRP A 1 151 ? -4.007 8.588 3.933 1.00 96.69 151 TRP A CA 1
ATOM 1171 C C . TRP A 1 151 ? -4.908 8.310 5.132 1.00 96.69 151 TRP A C 1
ATOM 1173 O O . TRP A 1 151 ? -6.063 7.928 4.943 1.00 96.69 151 TRP A O 1
ATOM 1183 N N . CYS A 1 152 ? -4.424 8.577 6.344 1.00 97.06 152 CYS A N 1
ATOM 1184 C CA . CYS A 1 152 ? -5.125 8.318 7.600 1.00 97.06 152 CYS A CA 1
ATOM 1185 C C . CYS A 1 152 ? -5.181 9.570 8.500 1.00 97.06 152 CYS A C 1
ATOM 1187 O O . CYS A 1 152 ? -4.823 9.496 9.684 1.00 97.06 152 CYS A O 1
ATOM 1189 N N . PRO A 1 153 ? -5.603 10.741 7.982 1.00 96.31 153 PRO A N 1
ATOM 1190 C CA . PRO A 1 153 ? -5.565 11.981 8.744 1.00 96.31 153 PRO A CA 1
ATOM 1191 C C . PRO A 1 153 ? -6.442 11.872 9.996 1.00 96.31 153 PRO A C 1
ATOM 1193 O O . PRO A 1 153 ? -7.624 11.535 9.920 1.00 96.31 153 PRO A O 1
ATOM 1196 N N . GLY A 1 154 ? -5.852 12.175 11.153 1.00 94.50 154 GLY A N 1
ATOM 1197 C CA . GLY A 1 154 ? -6.519 12.086 12.454 1.00 94.50 154 GLY A CA 1
ATOM 1198 C C . GLY A 1 154 ? -6.443 10.716 13.136 1.00 94.50 154 GLY A C 1
ATOM 1199 O O . GLY A 1 154 ? -6.902 10.601 14.269 1.00 94.50 154 GLY A O 1
ATOM 1200 N N . ALA A 1 155 ? -5.838 9.697 12.512 1.00 97.12 155 ALA A N 1
ATOM 1201 C CA . ALA A 1 155 ? -5.571 8.430 13.190 1.00 97.12 155 ALA A CA 1
ATOM 1202 C C . ALA A 1 155 ? -4.606 8.624 14.375 1.00 97.12 155 ALA A C 1
ATOM 1204 O O . ALA A 1 155 ? -3.618 9.366 14.288 1.00 97.12 155 ALA A O 1
ATOM 1205 N N . VAL A 1 156 ? -4.900 7.935 15.479 1.00 95.62 156 VAL A N 1
ATOM 1206 C CA . VAL A 1 156 ? -4.163 8.014 16.748 1.00 95.62 156 VAL A CA 1
ATOM 1207 C C . VAL A 1 156 ? -3.280 6.780 16.906 1.00 95.62 156 VAL A C 1
ATOM 1209 O O . VAL A 1 156 ? -3.714 5.668 16.617 1.00 95.62 156 VAL A O 1
ATOM 1212 N N . ALA A 1 157 ? -2.051 6.971 17.388 1.00 96.69 157 ALA A N 1
ATOM 1213 C CA . ALA A 1 157 ? -1.088 5.896 17.633 1.00 96.69 157 ALA A CA 1
ATOM 1214 C C . ALA A 1 157 ? -1.687 4.781 18.514 1.00 96.69 157 ALA A C 1
ATOM 1216 O O . ALA A 1 157 ? -2.268 5.058 19.563 1.00 96.69 157 ALA A O 1
ATOM 1217 N N . GLY A 1 158 ? -1.578 3.525 18.069 1.00 97.00 158 GLY A N 1
ATOM 1218 C CA . GLY A 1 158 ? -2.154 2.339 18.721 1.00 97.00 158 GLY A CA 1
ATOM 1219 C C . GLY A 1 158 ? -3.681 2.199 18.606 1.00 97.00 158 GLY A C 1
ATOM 1220 O O . GLY A 1 158 ? -4.245 1.162 18.972 1.00 97.00 158 GLY A O 1
ATOM 1221 N N . GLY A 1 159 ? -4.375 3.220 18.105 1.00 97.81 159 GLY A N 1
ATOM 1222 C CA . GLY A 1 159 ? -5.813 3.199 17.859 1.00 97.81 159 GLY A CA 1
ATOM 1223 C C . GLY A 1 159 ? -6.161 2.517 16.539 1.00 97.81 159 GLY A C 1
ATOM 1224 O O . GLY A 1 159 ? -5.342 2.464 15.624 1.00 97.81 159 GLY A O 1
ATOM 1225 N N . VAL A 1 160 ? -7.397 2.021 16.434 1.00 98.12 160 VAL A N 1
ATOM 1226 C CA . VAL A 1 160 ? -7.955 1.561 15.153 1.00 98.12 160 VAL A CA 1
ATOM 1227 C C . VAL A 1 160 ? -7.975 2.740 14.179 1.00 98.12 160 VAL A C 1
ATOM 1229 O O . VAL A 1 160 ? -8.364 3.849 14.554 1.00 98.12 160 VAL A O 1
ATOM 1232 N N . ILE A 1 161 ? -7.547 2.513 12.938 1.00 98.25 161 ILE A N 1
ATOM 1233 C CA . ILE A 1 161 ? -7.503 3.543 11.897 1.00 98.25 161 ILE A CA 1
ATOM 1234 C C . ILE A 1 161 ? -8.916 3.777 11.375 1.00 98.25 161 ILE A C 1
ATOM 1236 O O . ILE A 1 161 ? -9.291 3.265 10.326 1.00 98.25 161 ILE A O 1
ATOM 1240 N N . ASP A 1 162 ? -9.697 4.560 12.114 1.00 97.31 162 ASP A N 1
ATOM 1241 C CA . ASP A 1 162 ? -11.068 4.918 11.764 1.00 97.31 162 ASP A CA 1
ATOM 1242 C C . ASP A 1 162 ? -11.195 6.406 11.452 1.00 97.31 162 ASP A C 1
ATOM 1244 O O . ASP A 1 162 ? -11.527 7.234 12.298 1.00 97.31 162 ASP A O 1
ATOM 1248 N N . THR A 1 163 ? -10.859 6.755 10.212 1.00 97.19 163 THR A N 1
ATOM 1249 C CA . THR A 1 163 ? -10.939 8.131 9.717 1.00 97.19 163 THR A CA 1
ATOM 1250 C C . THR A 1 163 ? -11.965 8.233 8.596 1.00 97.19 163 THR A C 1
ATOM 1252 O O . THR A 1 163 ? -12.319 7.241 7.958 1.00 97.19 163 THR A O 1
ATOM 1255 N N . ARG A 1 164 ? -12.380 9.463 8.266 1.00 96.06 164 ARG A N 1
ATOM 1256 C CA . ARG A 1 164 ? -13.244 9.734 7.104 1.00 96.06 164 ARG A CA 1
ATOM 1257 C C . ARG A 1 164 ? -12.695 9.126 5.804 1.00 96.06 164 ARG A C 1
ATOM 1259 O O . ARG A 1 164 ? -13.483 8.767 4.933 1.00 96.06 164 ARG A O 1
ATOM 1266 N N . LYS A 1 165 ? -11.368 9.042 5.659 1.00 97.12 165 LYS A N 1
ATOM 1267 C CA . LYS A 1 165 ? -10.719 8.497 4.460 1.00 97.12 165 LYS A CA 1
ATOM 1268 C C . LYS A 1 165 ? -10.623 6.976 4.449 1.00 97.12 165 LYS A C 1
ATOM 1270 O O . LYS A 1 165 ? -10.374 6.411 3.388 1.00 97.12 165 LYS A O 1
ATOM 1275 N N . ASN A 1 166 ? -10.858 6.327 5.589 1.00 97.94 166 ASN A N 1
ATOM 1276 C CA . ASN A 1 166 ? -10.702 4.887 5.750 1.00 97.94 166 ASN A CA 1
ATOM 1277 C C . ASN A 1 166 ? -12.014 4.189 6.143 1.00 97.94 166 ASN A C 1
ATOM 1279 O O . ASN A 1 166 ? -12.029 3.469 7.144 1.00 97.94 166 ASN A O 1
ATOM 1283 N N . PRO A 1 167 ? -13.129 4.387 5.411 1.00 97.56 167 PRO A N 1
ATOM 1284 C CA . PRO A 1 167 ? -14.394 3.757 5.763 1.00 97.56 167 PRO A CA 1
ATOM 1285 C C . PRO A 1 167 ? -14.309 2.233 5.636 1.00 97.56 167 PRO A C 1
ATOM 1287 O O . PRO A 1 167 ? -13.639 1.703 4.743 1.00 97.56 167 PRO A O 1
ATOM 1290 N N . VAL A 1 168 ? -15.047 1.526 6.496 1.00 98.06 168 VAL A N 1
ATOM 1291 C CA . VAL A 1 168 ? -15.320 0.095 6.312 1.00 98.06 168 VAL A CA 1
ATOM 1292 C C . VAL A 1 168 ? -16.107 -0.079 5.016 1.00 98.06 168 VAL A C 1
ATOM 1294 O O . VAL A 1 168 ? -17.176 0.505 4.849 1.00 98.06 168 VAL A O 1
ATOM 1297 N N . ILE A 1 169 ? -15.571 -0.879 4.096 1.00 97.94 169 ILE A N 1
ATOM 1298 C CA . ILE A 1 169 ? -16.205 -1.135 2.795 1.00 97.94 169 ILE A CA 1
ATOM 1299 C C . ILE A 1 169 ? -17.060 -2.390 2.864 1.00 97.94 169 ILE A C 1
ATOM 1301 O O . ILE A 1 169 ? -18.136 -2.455 2.271 1.00 97.94 169 ILE A O 1
ATOM 1305 N N . TRP A 1 170 ? -16.581 -3.394 3.592 1.00 97.94 170 TRP A N 1
ATOM 1306 C CA . TRP A 1 170 ? -17.277 -4.657 3.741 1.00 97.94 170 TRP A CA 1
ATOM 1307 C C . TRP A 1 170 ? -16.950 -5.311 5.078 1.00 97.94 170 TRP A C 1
ATOM 1309 O O . TRP A 1 170 ? -15.811 -5.262 5.540 1.00 97.94 170 TRP A O 1
ATOM 1319 N N . SER A 1 171 ? -17.940 -5.971 5.668 1.00 96.75 171 SER A N 1
ATOM 1320 C CA . SER A 1 171 ? -17.771 -6.855 6.815 1.00 96.75 171 SER A CA 1
ATOM 1321 C C . SER A 1 171 ? -18.766 -8.010 6.745 1.00 96.75 171 SER A C 1
ATOM 1323 O O . SER A 1 171 ? -19.867 -7.877 6.203 1.00 96.75 171 SER A O 1
ATOM 1325 N N . ARG A 1 172 ? -18.385 -9.164 7.297 1.00 93.19 172 ARG A N 1
ATOM 1326 C CA . ARG A 1 172 ? -19.316 -10.265 7.548 1.00 93.19 172 ARG A CA 1
ATOM 1327 C C . ARG A 1 172 ? -20.320 -9.803 8.598 1.00 93.19 172 ARG A C 1
ATOM 1329 O O . ARG A 1 172 ? -19.930 -9.291 9.648 1.00 93.19 172 ARG A O 1
ATOM 1336 N N . SER A 1 173 ? -21.607 -10.016 8.335 1.00 80.94 173 SER A N 1
ATOM 1337 C CA . SER A 1 173 ? -22.616 -9.923 9.387 1.00 80.94 173 SER A CA 1
ATOM 1338 C C . SER A 1 173 ? -22.228 -10.870 10.528 1.00 80.94 173 SER A C 1
ATOM 1340 O O . SER A 1 173 ? -21.709 -11.957 10.247 1.00 80.94 173 SER A O 1
ATOM 1342 N N . PRO A 1 174 ? -22.456 -10.495 11.798 1.00 72.31 174 PRO A N 1
ATOM 1343 C CA . PRO A 1 174 ? -22.302 -11.433 12.899 1.00 72.31 174 PRO A CA 1
ATOM 1344 C C . PRO A 1 174 ? -23.118 -12.685 12.574 1.00 72.31 174 PRO A C 1
ATOM 1346 O O . PRO A 1 174 ? -24.305 -12.576 12.263 1.00 72.31 174 PRO A O 1
ATOM 1349 N N . GLN A 1 175 ? -22.485 -13.857 12.591 1.00 57.78 175 GLN A N 1
ATOM 1350 C CA . GLN A 1 175 ? -23.229 -15.110 12.543 1.00 57.78 175 GLN A CA 1
ATOM 1351 C C . GLN A 1 175 ? -24.114 -15.119 13.790 1.00 57.78 175 GLN A C 1
ATOM 1353 O O . GLN A 1 175 ? -23.600 -15.124 14.908 1.00 57.78 175 GLN A O 1
ATOM 1358 N N . THR A 1 176 ? -25.432 -15.042 13.616 1.00 49.44 176 THR A N 1
ATOM 1359 C CA . THR A 1 176 ? -26.341 -15.408 14.700 1.00 49.44 176 THR A CA 1
ATOM 1360 C C . THR A 1 176 ? -26.122 -16.894 14.940 1.00 49.44 176 THR A C 1
ATOM 1362 O O . THR A 1 176 ? -26.342 -17.691 14.025 1.00 49.44 176 THR A O 1
ATOM 1365 N N . ALA A 1 177 ? -25.587 -17.215 16.116 1.00 43.72 177 ALA A N 1
ATOM 1366 C CA . ALA A 1 177 ? -25.488 -18.579 16.616 1.00 43.72 177 ALA A CA 1
ATOM 1367 C C . ALA A 1 177 ? -26.881 -19.201 16.775 1.00 43.72 177 ALA A C 1
ATOM 1369 O O . ALA A 1 177 ? -27.833 -18.434 17.058 1.00 43.72 177 ALA A O 1
#

Sequence (177 aa):
MNLWEHSAFVGRFVMGQRLARIAADLLEVRGVRLYHDQSLYKEPGGGITPAHADQYYWPLDSDRTITVWIPLQAVAPEMGPLGFYAGSQGVAFGRNLGISDESEVKISENMARHGFAIDAGPSVKTIIYMDADMRLMPALNAIQANDRDQWCPGAVAGGVIDTRKNPVIWSRSPQTA

Foldseek 3Di:
DAVLVVDVVVVCVLLDCPVQVVLCVVLVAQFKWWQGWDWDDADVVRDAFADADPLLQAQWPDPQKDKDFDAPDDQDVNNPFDKDQPPCSPPPPRSNPDGDPVSNVRVVVVSVVVVTDIDGDHGTIIIMIGHQQIAGAQDDDPSNVVSCCVRQNPGDHRHGSDDPNIDTSDGHDPPPD